Protein AF-A0A938P7U5-F1 (afdb_monomer_lite)

Secondary structure (DSSP, 8-state):
--SHHHHHHHHHHHHHHTTS-SPPP----TTT-PEEPPTT-EE--EEE-SS-EEE-SSPEEPPTT-EE----SS-TTSSTTS---

Foldseek 3Di:
DPPVVVVVVVVVVVVVVVPPDDDDDDDDDQQPDWDFDAPQDWDWDFDDPVPDTDTDPDIDGDDGRDTDHDCPPPHDPPPPPDDDD

pLDDT: mean 72.48, std 16.86, range [32.38, 95.94]

Structure (mmCIF, N/CA/C/O backbone):
data_AF-A0A938P7U5-F1
#
_entry.id   AF-A0A938P7U5-F1
#
loop_
_atom_site.group_PDB
_atom_site.id
_atom_site.type_symbol
_atom_site.label_atom_id
_atom_site.label_alt_id
_atom_site.label_comp_id
_atom_site.label_asym_id
_atom_site.label_entity_id
_atom_site.label_seq_id
_atom_site.pdbx_PDB_ins_code
_atom_site.Cartn_x
_atom_site.Cart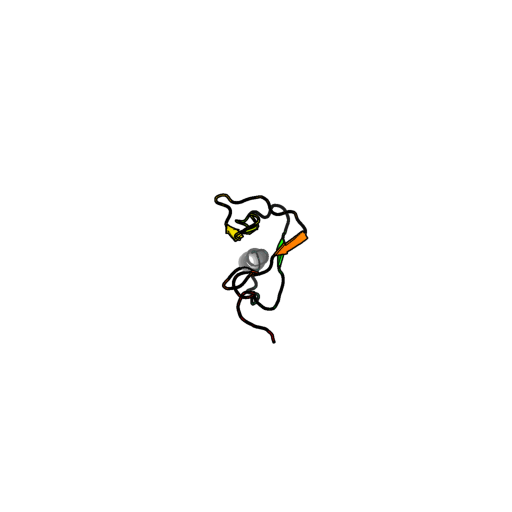n_y
_atom_site.Cartn_z
_atom_site.occupancy
_atom_site.B_iso_or_equiv
_atom_site.auth_seq_id
_atom_site.auth_comp_id
_atom_site.auth_asym_id
_atom_site.auth_atom_id
_atom_site.pdbx_PDB_model_num
ATOM 1 N N . MET A 1 1 ? -24.033 20.594 54.491 1.00 50.44 1 MET A N 1
ATOM 2 C CA . MET A 1 1 ? -22.770 20.073 53.915 1.00 50.44 1 MET A CA 1
ATOM 3 C C . MET A 1 1 ? -23.030 18.790 53.103 1.00 50.44 1 MET A C 1
ATOM 5 O O . MET A 1 1 ? -22.675 17.714 53.549 1.00 50.44 1 MET A O 1
ATOM 9 N N . ARG A 1 2 ? -23.710 18.850 51.947 1.00 56.81 2 ARG A N 1
ATOM 10 C CA . ARG A 1 2 ? -23.941 17.666 51.073 1.00 56.81 2 ARG A CA 1
ATOM 11 C C . ARG A 1 2 ? -23.775 17.954 49.572 1.00 56.81 2 ARG A C 1
ATOM 13 O O . ARG A 1 2 ? -23.690 17.024 48.788 1.00 56.81 2 ARG A O 1
ATOM 20 N N . SER A 1 3 ? -23.660 19.223 49.168 1.00 55.97 3 SER A N 1
ATOM 21 C CA . SER A 1 3 ? -23.566 19.629 47.757 1.00 55.97 3 SER A CA 1
ATOM 22 C C . SER A 1 3 ? -22.161 19.506 47.155 1.00 55.97 3 SER A C 1
ATOM 24 O O . SER A 1 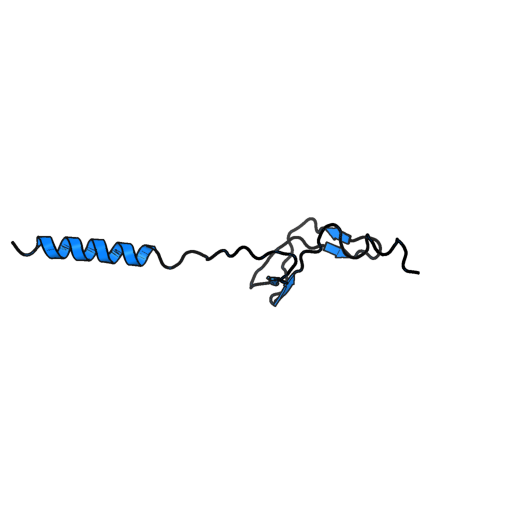3 ? -22.025 19.285 45.958 1.00 55.97 3 SER A O 1
ATOM 26 N N . LYS A 1 4 ? -21.102 19.603 47.972 1.00 55.75 4 LYS A N 1
ATOM 27 C CA . LYS A 1 4 ? -19.710 19.616 47.485 1.00 55.75 4 LYS A CA 1
ATOM 28 C C . LYS A 1 4 ? -19.215 18.240 47.022 1.00 55.75 4 LYS A C 1
ATOM 30 O O . LYS A 1 4 ? -18.314 18.169 46.204 1.00 55.75 4 LYS A O 1
ATOM 35 N N . GLN A 1 5 ? -19.816 17.157 47.519 1.00 57.91 5 GLN A N 1
ATOM 36 C CA . GLN A 1 5 ? -19.420 15.773 47.217 1.00 57.91 5 GLN A CA 1
ATOM 37 C C . GLN A 1 5 ? -19.839 15.338 45.803 1.00 57.91 5 GLN A C 1
ATOM 39 O O . GLN A 1 5 ? -19.143 14.557 45.165 1.00 57.91 5 GLN A O 1
ATOM 44 N N . TRP A 1 6 ? -20.931 15.903 45.281 1.00 56.03 6 TRP A N 1
ATOM 45 C CA . TRP A 1 6 ? -21.404 15.636 43.921 1.00 56.03 6 TRP A CA 1
ATOM 46 C C . TRP A 1 6 ? -20.532 16.284 42.840 1.00 56.03 6 TRP A C 1
ATOM 48 O O . TRP A 1 6 ? -20.372 15.720 41.763 1.00 56.03 6 TRP A O 1
ATOM 58 N N . GLN A 1 7 ? -19.910 17.431 43.133 1.00 56.19 7 GLN A N 1
ATOM 59 C CA . GLN A 1 7 ? -19.046 18.122 42.170 1.00 56.19 7 GLN A CA 1
ATOM 60 C C . GLN A 1 7 ? -17.790 17.312 41.816 1.00 56.19 7 GLN A C 1
ATOM 62 O O . GLN A 1 7 ? -17.398 17.282 40.654 1.00 56.19 7 GLN A O 1
ATOM 67 N N . TRP A 1 8 ? -17.191 16.604 42.778 1.00 57.00 8 TRP A N 1
ATOM 68 C CA . TRP A 1 8 ? -16.002 15.782 42.520 1.00 57.00 8 TRP A CA 1
ATOM 69 C C . TRP A 1 8 ? -16.315 14.531 41.692 1.00 57.00 8 TRP A C 1
ATOM 71 O O . TRP A 1 8 ? -15.514 14.144 40.844 1.00 57.00 8 TRP A O 1
ATOM 81 N N . ALA A 1 9 ? -17.496 13.935 41.885 1.00 60.34 9 ALA A N 1
ATOM 82 C CA . ALA A 1 9 ? -17.921 12.754 41.135 1.00 60.34 9 ALA A CA 1
ATOM 83 C C . ALA A 1 9 ? -18.106 13.050 39.634 1.00 60.34 9 ALA A C 1
ATOM 85 O O . ALA A 1 9 ? -17.714 12.243 38.793 1.00 60.34 9 ALA A O 1
ATOM 86 N N . VAL A 1 10 ? -18.637 14.230 39.291 1.00 61.56 10 VAL A N 1
ATOM 87 C CA . VAL A 1 10 ? -18.826 14.650 37.891 1.00 61.56 10 VAL A CA 1
ATOM 88 C C . VAL A 1 10 ? -17.484 14.889 37.190 1.00 61.56 10 VAL A C 1
ATOM 90 O O . VAL A 1 10 ? -17.302 14.470 36.048 1.00 61.56 10 VAL A O 1
ATOM 93 N N . VAL A 1 11 ? -16.517 15.503 37.880 1.00 62.31 11 VAL A N 1
ATOM 94 C CA . VAL A 1 11 ? -15.179 15.766 37.318 1.00 62.31 11 VAL A CA 1
ATOM 95 C C . VAL A 1 11 ? -14.396 14.466 37.100 1.00 62.31 11 VAL A C 1
ATOM 97 O O . VAL A 1 11 ? -13.782 14.295 36.048 1.00 62.31 11 VAL A O 1
ATOM 100 N N . ALA A 1 12 ? -14.467 13.517 38.039 1.00 61.69 12 ALA A N 1
ATOM 101 C CA . ALA A 1 12 ? -13.813 12.215 37.894 1.00 61.69 12 ALA A CA 1
ATOM 102 C C . ALA A 1 12 ? -14.415 11.373 36.749 1.00 61.69 12 ALA A C 1
ATOM 104 O O . ALA A 1 12 ? -13.678 10.720 36.011 1.00 61.69 12 ALA A O 1
ATOM 105 N N . GLY A 1 13 ? -15.738 11.427 36.552 1.00 61.66 13 GLY A N 1
ATOM 106 C CA . GLY A 1 13 ? -16.413 10.729 35.451 1.00 61.66 13 GLY A CA 1
ATOM 107 C C . GLY A 1 13 ? -16.036 11.254 34.060 1.00 61.66 13 GLY A C 1
ATOM 108 O O . GLY A 1 13 ? -15.915 10.473 33.118 1.00 61.66 13 GLY A O 1
ATOM 109 N N . ALA A 1 14 ? -15.786 12.560 33.926 1.00 60.78 14 ALA A N 1
ATOM 110 C CA . ALA A 1 14 ? -15.435 13.175 32.644 1.00 60.78 14 ALA A CA 1
ATOM 111 C C . ALA A 1 14 ? -14.031 12.782 32.138 1.00 60.78 14 ALA A C 1
ATOM 113 O O . ALA A 1 14 ? -13.826 12.662 30.930 1.00 60.78 14 ALA A O 1
ATOM 114 N N . MET A 1 15 ? -13.072 12.519 33.035 1.00 61.00 15 MET A N 1
ATOM 115 C CA . MET A 1 15 ? -11.706 12.121 32.654 1.00 61.00 15 MET A CA 1
ATOM 116 C C . MET A 1 15 ? -11.627 10.712 32.045 1.00 61.00 15 MET A C 1
ATOM 118 O O . MET A 1 15 ? -10.771 10.459 31.201 1.00 61.00 15 MET A O 1
ATOM 122 N N . LEU A 1 16 ? -12.544 9.809 32.407 1.00 61.31 16 LEU A N 1
ATOM 123 C CA . LEU A 1 16 ? -12.601 8.447 31.856 1.00 61.31 16 LEU A CA 1
ATOM 124 C C . LEU A 1 16 ? -13.111 8.410 30.404 1.00 61.31 16 LEU A C 1
ATOM 126 O O . LEU A 1 16 ? -12.794 7.482 29.663 1.00 61.31 16 LEU A O 1
ATOM 130 N N . LEU A 1 17 ? -13.861 9.428 29.971 1.00 59.09 17 LEU A N 1
ATOM 131 C CA . LEU A 1 17 ? -14.438 9.499 28.623 1.00 59.09 17 LEU A CA 1
ATOM 132 C C . LEU A 1 17 ? -13.481 10.105 27.583 1.00 59.09 17 LEU A C 1
ATOM 134 O O . LEU A 1 17 ? -13.645 9.859 26.390 1.00 59.09 17 LEU A O 1
ATOM 138 N N . ALA A 1 18 ? -12.454 10.844 28.013 1.00 60.38 18 ALA A N 1
ATOM 139 C CA . ALA A 1 18 ? -11.474 11.460 27.114 1.00 60.38 18 ALA A CA 1
ATOM 140 C C . ALA A 1 18 ? -10.370 10.491 26.628 1.00 60.38 18 ALA A C 1
ATOM 142 O O . ALA A 1 18 ? -9.592 10.847 25.747 1.00 60.38 18 ALA A O 1
ATOM 143 N N . GLY A 1 19 ? -10.287 9.272 27.182 1.00 57.72 19 GLY A N 1
ATOM 144 C CA . GLY A 1 19 ? -9.182 8.333 26.931 1.00 57.72 19 GLY A CA 1
ATOM 145 C C . GLY A 1 19 ? -9.425 7.227 25.892 1.00 57.72 19 GLY A C 1
ATOM 146 O O . GLY A 1 19 ? -8.509 6.453 25.622 1.00 57.72 19 GLY A O 1
ATOM 147 N N . CYS A 1 20 ? -10.625 7.097 25.313 1.00 61.84 20 CYS A N 1
ATOM 148 C CA . CYS A 1 20 ? -11.036 5.836 24.668 1.00 61.84 20 CYS A CA 1
ATOM 149 C C . CYS A 1 20 ? -10.953 5.732 23.133 1.00 61.84 20 CYS A C 1
ATOM 151 O O . CYS A 1 20 ? -11.265 4.661 22.617 1.00 61.84 20 CYS A O 1
ATOM 153 N N . ALA A 1 21 ? -10.546 6.748 22.366 1.00 60.38 21 ALA A N 1
ATOM 154 C CA . ALA A 1 21 ? -10.761 6.686 20.908 1.00 60.38 21 ALA A CA 1
ATOM 155 C C . ALA A 1 21 ? -9.675 7.333 20.030 1.00 60.38 21 ALA A C 1
ATOM 157 O O . ALA A 1 21 ? -9.980 7.927 19.000 1.00 60.38 21 ALA A O 1
ATOM 158 N N . GLY A 1 22 ? -8.401 7.214 20.407 1.00 66.38 22 GLY A N 1
ATOM 159 C CA . GLY A 1 22 ? -7.300 7.535 19.494 1.00 66.38 22 GLY A CA 1
ATOM 160 C C . GLY A 1 22 ? -7.043 6.398 18.491 1.00 66.38 22 GLY A C 1
ATOM 161 O O . GLY A 1 22 ? -7.229 5.230 18.849 1.00 66.38 22 GLY A O 1
ATOM 162 N N . PRO A 1 23 ? -6.603 6.688 17.251 1.00 70.06 23 PRO A N 1
ATOM 163 C CA . PRO A 1 23 ? -6.167 5.650 16.323 1.00 70.06 23 PRO A CA 1
ATOM 164 C C . PRO A 1 23 ? -5.044 4.822 16.961 1.00 70.06 23 PRO A C 1
ATOM 166 O O . PRO A 1 23 ? -4.023 5.355 17.394 1.00 70.06 23 PRO A O 1
ATOM 169 N N . ARG A 1 24 ? -5.252 3.504 17.050 1.00 72.12 24 ARG A N 1
ATOM 170 C CA . ARG A 1 24 ? -4.247 2.567 17.558 1.00 72.12 24 ARG A CA 1
ATOM 171 C C . ARG A 1 24 ? -3.248 2.282 16.443 1.00 72.12 24 ARG A C 1
ATOM 173 O O . ARG A 1 24 ? -3.625 1.755 15.402 1.00 72.12 24 ARG A O 1
ATOM 180 N N . VAL A 1 25 ? -1.988 2.636 16.669 1.00 74.38 25 VAL A N 1
ATOM 181 C CA . VAL A 1 25 ? -0.880 2.305 15.768 1.00 74.38 25 VAL A CA 1
ATOM 182 C C . VAL A 1 25 ? -0.189 1.065 16.316 1.00 74.38 25 VAL A C 1
ATOM 184 O O . VAL A 1 25 ? 0.179 1.029 17.488 1.00 74.38 25 VAL A O 1
ATOM 187 N N . VAL A 1 26 ? -0.029 0.048 15.475 1.00 74.88 26 VAL A N 1
ATOM 188 C CA . VAL A 1 26 ? 0.744 -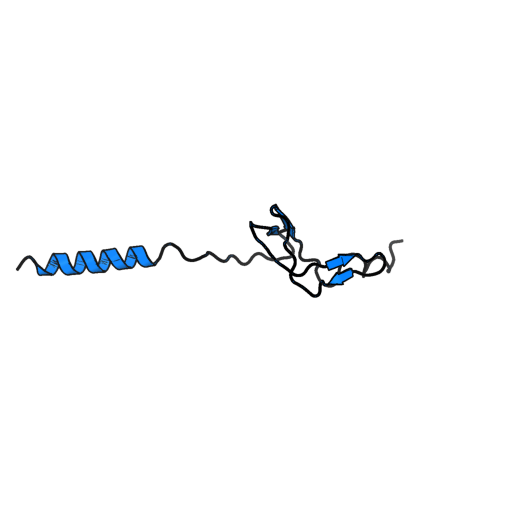1.155 15.792 1.00 74.88 26 VAL A CA 1
ATOM 189 C C . VAL A 1 26 ? 1.913 -1.201 14.824 1.00 74.88 26 VAL A C 1
ATOM 191 O O . VAL A 1 26 ? 1.719 -1.094 13.614 1.00 74.88 26 VAL A O 1
ATOM 194 N N . PHE A 1 27 ? 3.124 -1.340 15.357 1.00 74.94 27 PHE A N 1
ATOM 195 C CA . PHE A 1 27 ? 4.301 -1.605 14.543 1.00 74.94 27 PHE A CA 1
ATOM 196 C C . PHE A 1 27 ? 4.324 -3.092 14.210 1.00 74.94 27 PHE A C 1
ATOM 198 O O . PHE A 1 27 ? 4.387 -3.930 15.107 1.00 74.94 27 PHE A O 1
ATOM 205 N N . VAL A 1 28 ? 4.239 -3.403 12.922 1.00 70.88 28 VAL A N 1
ATOM 206 C CA . VAL A 1 28 ? 4.328 -4.768 12.407 1.00 70.88 28 VAL A CA 1
ATOM 207 C C . VAL A 1 28 ? 5.654 -4.879 11.656 1.00 70.88 28 VAL A C 1
ATOM 209 O O . VAL A 1 28 ? 5.904 -4.029 10.799 1.00 70.88 28 VAL A O 1
ATOM 212 N N . PRO A 1 29 ? 6.518 -5.862 11.971 1.00 70.62 29 PRO A N 1
ATOM 213 C CA . PRO A 1 29 ? 7.719 -6.120 11.186 1.00 70.62 29 PRO A CA 1
ATOM 214 C C . PRO A 1 29 ? 7.348 -6.373 9.721 1.00 70.62 29 PRO A C 1
ATOM 216 O O . PRO A 1 29 ? 6.577 -7.283 9.418 1.00 70.62 29 PRO A O 1
ATOM 219 N N . SER A 1 30 ? 7.880 -5.554 8.814 1.00 66.75 30 SER A N 1
ATOM 220 C CA . SER A 1 30 ? 7.498 -5.559 7.397 1.00 66.75 30 SER A CA 1
ATOM 221 C C . SER A 1 30 ? 7.819 -6.868 6.665 1.00 66.75 30 SER A C 1
ATOM 223 O O . SER A 1 30 ? 7.183 -7.174 5.662 1.00 66.75 30 SER A O 1
ATOM 225 N N . ALA A 1 31 ? 8.793 -7.635 7.167 1.00 66.25 31 ALA A N 1
ATOM 226 C CA . ALA A 1 31 ? 9.261 -8.880 6.559 1.00 66.25 31 ALA A CA 1
ATOM 227 C C . ALA A 1 31 ? 8.264 -10.044 6.697 1.00 66.25 31 ALA A C 1
ATOM 229 O O . ALA A 1 31 ? 8.237 -10.932 5.849 1.00 66.25 31 ALA A O 1
ATOM 230 N N . ASP A 1 32 ? 7.436 -10.030 7.744 1.00 63.88 32 ASP A N 1
ATOM 231 C CA . ASP A 1 32 ? 6.664 -11.208 8.154 1.00 63.88 32 ASP A CA 1
ATOM 232 C C . ASP A 1 32 ? 5.158 -11.070 7.895 1.00 63.88 32 ASP A C 1
ATOM 234 O O . ASP A 1 32 ? 4.401 -12.021 8.105 1.00 63.88 32 ASP A O 1
ATOM 238 N N . ALA A 1 33 ? 4.689 -9.898 7.449 1.00 68.56 33 ALA A N 1
ATOM 239 C CA . ALA A 1 33 ? 3.261 -9.654 7.280 1.00 68.56 33 ALA A CA 1
ATOM 240 C C . ALA A 1 33 ? 2.934 -8.769 6.063 1.00 68.56 33 ALA A C 1
ATOM 242 O O . ALA A 1 33 ? 3.214 -7.567 6.080 1.00 68.56 33 ALA A O 1
ATOM 243 N N . PRO A 1 34 ? 2.241 -9.312 5.041 1.00 77.00 34 PRO A N 1
ATOM 244 C CA . PRO A 1 34 ? 1.651 -8.482 4.005 1.00 77.00 34 PRO A CA 1
ATOM 245 C C . PRO A 1 34 ? 0.577 -7.582 4.620 1.00 77.00 34 PRO A C 1
ATOM 247 O O . PRO A 1 34 ? -0.329 -8.049 5.318 1.00 77.00 34 PRO A O 1
ATOM 250 N N . VAL A 1 35 ? 0.630 -6.291 4.312 1.00 84.88 35 VAL A N 1
ATOM 251 C CA . VAL A 1 35 ? -0.399 -5.329 4.7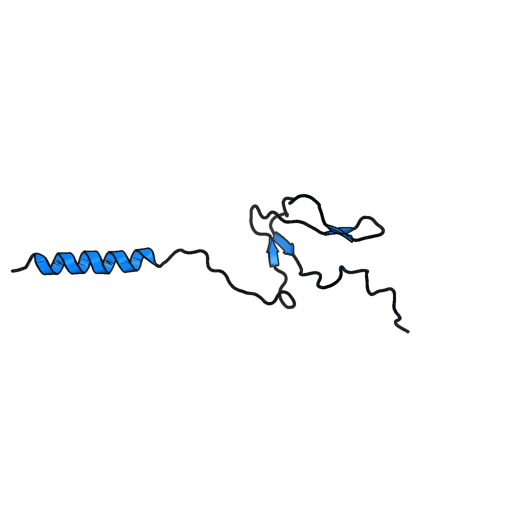20 1.00 84.88 35 VAL A CA 1
ATOM 252 C C . VAL A 1 35 ? -1.502 -5.311 3.664 1.00 84.88 35 VAL A C 1
ATOM 254 O O . VAL A 1 35 ? -1.227 -5.399 2.473 1.00 84.88 35 VAL A O 1
ATOM 257 N N . ARG A 1 36 ? -2.771 -5.184 4.065 1.00 89.50 36 ARG A N 1
ATOM 258 C CA . ARG A 1 36 ? -3.876 -4.953 3.119 1.00 89.50 36 ARG A CA 1
ATOM 259 C C . ARG A 1 36 ? -4.216 -3.471 3.030 1.00 89.50 36 ARG A C 1
ATOM 261 O O . ARG A 1 36 ? -4.329 -2.791 4.049 1.00 89.50 36 ARG A O 1
ATOM 268 N N . ALA A 1 37 ? -4.419 -2.986 1.810 1.00 92.19 37 ALA A N 1
ATOM 269 C CA . ALA A 1 37 ? -4.858 -1.626 1.554 1.00 92.19 37 ALA A CA 1
ATOM 270 C C . ALA A 1 37 ? -6.267 -1.396 2.118 1.00 92.19 37 ALA A C 1
ATOM 272 O O . ALA A 1 37 ? -7.213 -2.097 1.758 1.00 92.19 37 ALA A O 1
ATOM 273 N N . GLY A 1 38 ? -6.399 -0.412 3.005 1.00 92.56 38 GLY A N 1
ATOM 274 C CA . GLY A 1 38 ? -7.690 0.022 3.534 1.00 92.56 38 GLY A CA 1
ATOM 275 C C . GLY A 1 38 ? -8.431 0.984 2.594 1.00 92.56 38 GLY A C 1
ATOM 276 O O . GLY A 1 38 ? -7.854 1.457 1.606 1.00 92.56 38 GLY A O 1
ATOM 277 N N . PRO A 1 39 ? -9.690 1.329 2.919 1.00 95.56 39 PRO A N 1
ATOM 278 C CA . PRO A 1 39 ? -10.487 2.275 2.145 1.00 95.56 39 PRO A CA 1
ATOM 279 C C . PRO A 1 39 ? -9.772 3.618 1.946 1.00 95.56 39 PRO A C 1
ATOM 281 O O . PRO A 1 39 ? -9.253 4.212 2.892 1.00 95.56 39 PRO A O 1
ATOM 284 N N . GLY A 1 40 ? -9.748 4.113 0.706 1.00 95.06 40 GLY A N 1
ATOM 285 C CA . GLY A 1 40 ? -9.183 5.426 0.369 1.00 95.06 40 GLY A CA 1
ATOM 286 C C . GLY A 1 40 ? -7.654 5.528 0.456 1.00 95.06 40 GLY A C 1
ATOM 287 O O . GLY A 1 40 ? -7.119 6.639 0.397 1.00 95.06 40 GLY A O 1
ATOM 288 N N . MET A 1 41 ? -6.937 4.406 0.585 1.00 94.50 41 MET A N 1
ATOM 289 C CA . MET A 1 41 ? -5.479 4.409 0.674 1.00 94.50 41 MET A CA 1
ATOM 290 C C . MET A 1 41 ? -4.826 5.009 -0.583 1.00 94.50 41 MET A C 1
ATOM 292 O O . MET A 1 41 ? -5.211 4.732 -1.721 1.00 94.50 41 MET A O 1
ATOM 296 N N . ARG A 1 42 ? -3.789 5.831 -0.372 1.00 95.06 42 ARG A N 1
ATOM 297 C CA . ARG A 1 42 ? -2.968 6.412 -1.441 1.00 95.06 42 ARG A CA 1
ATOM 298 C C . ARG A 1 42 ? -1.490 6.285 -1.108 1.00 95.06 42 ARG A C 1
ATOM 300 O O . ARG A 1 42 ? -1.074 6.640 -0.007 1.00 95.06 42 ARG A O 1
ATOM 307 N N . GLY A 1 43 ? -0.690 5.870 -2.082 1.00 91.25 43 GLY A N 1
ATOM 308 C CA . GLY A 1 43 ? 0.747 5.657 -1.912 1.00 91.25 43 GLY A CA 1
ATOM 309 C C . GLY A 1 43 ? 1.511 5.865 -3.212 1.00 91.25 43 GLY A C 1
ATOM 310 O O . GLY A 1 43 ? 0.912 6.035 -4.273 1.00 91.25 43 GLY A O 1
ATOM 311 N N . ARG A 1 44 ? 2.842 5.894 -3.133 1.00 91.12 44 ARG A N 1
ATOM 312 C CA . ARG A 1 44 ? 3.671 5.692 -4.327 1.00 91.12 44 ARG A CA 1
ATOM 313 C C . ARG A 1 44 ? 3.827 4.194 -4.536 1.00 91.12 44 ARG A C 1
ATOM 315 O O . ARG A 1 44 ? 3.961 3.467 -3.556 1.00 91.12 44 ARG A O 1
ATOM 322 N N . ILE A 1 45 ? 3.795 3.760 -5.786 1.00 88.69 45 ILE A N 1
ATOM 323 C CA . ILE A 1 45 ? 3.894 2.345 -6.143 1.00 88.69 45 ILE A CA 1
ATOM 324 C C . ILE A 1 45 ? 5.067 2.138 -7.089 1.00 88.69 45 ILE A C 1
ATOM 326 O O . ILE A 1 45 ? 5.384 3.025 -7.883 1.00 88.69 45 ILE A O 1
ATOM 330 N N . TYR A 1 46 ? 5.695 0.973 -7.005 1.00 88.06 46 TYR A N 1
ATOM 331 C CA . TYR A 1 46 ? 6.605 0.521 -8.044 1.00 88.06 46 TYR A CA 1
ATOM 332 C C . TYR A 1 46 ? 5.797 -0.081 -9.193 1.00 88.06 46 TYR A C 1
ATOM 334 O O . TYR A 1 46 ? 4.878 -0.867 -8.965 1.00 88.06 46 TYR A O 1
ATOM 342 N N . VAL A 1 47 ? 6.137 0.301 -10.421 1.00 87.06 47 VAL A N 1
ATOM 343 C CA . VAL A 1 47 ? 5.534 -0.228 -11.647 1.00 87.06 47 VAL A CA 1
ATOM 344 C C . VAL A 1 47 ? 6.637 -0.844 -12.492 1.00 87.06 47 VAL A C 1
ATOM 346 O O . VAL A 1 47 ? 7.696 -0.242 -12.669 1.00 87.06 47 VAL A O 1
ATOM 349 N N . TRP A 1 48 ? 6.396 -2.050 -12.998 1.00 86.50 48 TRP A N 1
ATOM 350 C CA . TRP A 1 48 ? 7.296 -2.697 -13.941 1.00 86.50 48 TRP A CA 1
ATOM 351 C C . TRP A 1 48 ? 7.099 -2.092 -15.329 1.00 86.50 48 TRP A C 1
ATOM 353 O O . TRP A 1 48 ? 5.993 -2.131 -15.870 1.00 86.50 48 TRP A O 1
ATOM 363 N N . THR A 1 49 ? 8.161 -1.540 -15.911 1.00 88.06 49 THR A N 1
ATOM 364 C CA . THR A 1 49 ? 8.131 -0.926 -17.252 1.00 88.06 49 THR A CA 1
ATOM 365 C C . THR A 1 49 ? 8.467 -1.908 -18.375 1.00 88.06 49 THR A C 1
ATOM 367 O O . THR A 1 49 ? 8.490 -1.526 -19.541 1.00 88.06 49 THR A O 1
ATOM 370 N N . GLY A 1 50 ? 8.743 -3.173 -18.043 1.00 87.25 50 GLY A N 1
ATOM 371 C CA . GLY A 1 50 ? 9.272 -4.171 -18.978 1.00 87.25 50 GLY A CA 1
ATOM 372 C C . GLY A 1 50 ? 10.781 -4.384 -18.846 1.00 87.25 50 GLY A C 1
ATOM 373 O O . GLY A 1 50 ? 11.259 -5.467 -19.164 1.00 87.25 50 GLY A O 1
ATOM 374 N N . ALA A 1 51 ? 11.512 -3.389 -18.336 1.00 90.00 51 ALA A N 1
ATOM 375 C CA . ALA A 1 51 ? 12.961 -3.457 -18.132 1.00 90.00 51 ALA A CA 1
ATOM 376 C C . ALA A 1 51 ? 13.371 -3.154 -16.687 1.00 90.00 51 ALA A C 1
ATOM 378 O O . ALA A 1 51 ? 14.318 -3.745 -16.170 1.00 90.00 51 ALA A O 1
ATOM 379 N N . THR A 1 52 ? 12.675 -2.225 -16.033 1.00 86.19 52 THR A N 1
ATOM 380 C CA . THR A 1 52 ? 13.011 -1.773 -14.684 1.00 86.19 52 THR A CA 1
ATOM 381 C C . THR A 1 52 ? 11.756 -1.569 -13.849 1.00 86.19 52 THR A C 1
ATOM 383 O O . THR A 1 52 ? 10.666 -1.285 -14.348 1.00 86.19 52 THR A O 1
ATOM 386 N N . TRP A 1 53 ? 11.917 -1.705 -12.535 1.00 85.81 53 TRP A N 1
ATOM 387 C CA . TRP A 1 53 ? 10.936 -1.206 -11.584 1.00 85.81 53 TRP A CA 1
ATOM 388 C C . TRP A 1 53 ? 11.157 0.288 -11.381 1.00 85.81 53 TRP A C 1
ATOM 390 O O . TRP A 1 53 ? 12.225 0.707 -10.926 1.00 85.81 53 TRP A O 1
ATOM 400 N N . GLU A 1 54 ? 10.138 1.084 -11.681 1.00 90.44 54 GLU A N 1
ATOM 401 C CA . GLU A 1 54 ? 10.156 2.530 -11.480 1.00 90.44 54 GLU A CA 1
ATOM 402 C C . GLU A 1 54 ? 9.158 2.938 -10.400 1.00 90.44 54 GLU A C 1
ATOM 404 O O . GLU A 1 54 ? 8.014 2.483 -10.381 1.00 90.44 54 GLU A O 1
ATOM 409 N N . LEU A 1 55 ? 9.587 3.816 -9.491 1.00 90.81 55 LEU A N 1
ATOM 410 C CA . LEU A 1 55 ? 8.705 4.374 -8.473 1.00 90.81 55 LEU A CA 1
ATOM 411 C C . LEU A 1 55 ? 7.843 5.485 -9.079 1.00 90.81 55 LEU A C 1
ATOM 413 O O . LEU A 1 55 ? 8.355 6.421 -9.700 1.00 90.81 55 LEU A O 1
ATOM 417 N N . SER A 1 56 ? 6.534 5.440 -8.837 1.00 90.94 56 SER A N 1
ATOM 418 C CA . SER A 1 56 ? 5.619 6.475 -9.308 1.00 90.94 56 SER A CA 1
ATOM 419 C C . SER A 1 56 ? 5.984 7.854 -8.739 1.00 90.94 56 SER A C 1
ATOM 421 O O . SER A 1 56 ? 6.224 8.024 -7.540 1.00 90.94 56 SER A O 1
ATOM 423 N N . ARG A 1 57 ? 5.968 8.890 -9.590 1.00 93.25 57 ARG A N 1
ATOM 424 C CA . ARG A 1 57 ? 6.221 10.278 -9.147 1.00 93.25 57 ARG A CA 1
ATOM 425 C C . ARG A 1 57 ? 5.151 10.753 -8.160 1.00 93.25 57 ARG A C 1
ATOM 427 O O . ARG A 1 57 ? 5.448 11.322 -7.105 1.00 93.25 57 ARG A O 1
ATOM 434 N N . ASN A 1 58 ? 3.896 10.465 -8.497 1.00 95.62 58 ASN A N 1
ATOM 435 C CA . ASN A 1 58 ? 2.720 10.883 -7.745 1.00 95.62 58 ASN A CA 1
ATOM 436 C C . ASN A 1 5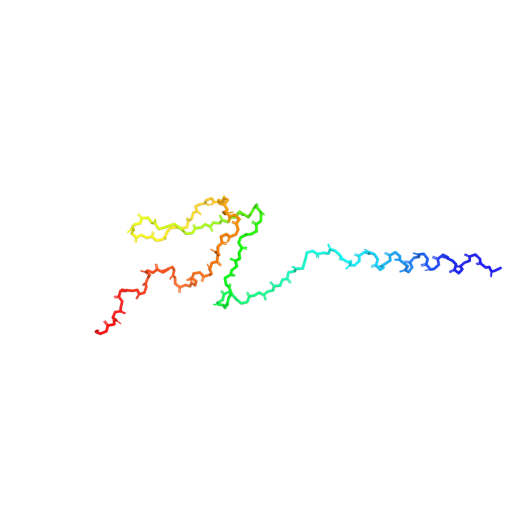8 ? 2.190 9.760 -6.853 1.00 95.62 58 ASN A C 1
ATOM 438 O O . ASN A 1 58 ? 2.395 8.576 -7.128 1.00 95.62 58 ASN A O 1
ATOM 442 N N . ARG A 1 59 ? 1.462 10.150 -5.799 1.00 94.94 59 ARG A N 1
ATOM 443 C CA . ARG A 1 59 ? 0.673 9.212 -4.998 1.00 94.94 59 ARG A CA 1
ATOM 444 C C . ARG A 1 59 ? -0.588 8.821 -5.760 1.00 94.94 59 ARG A C 1
ATOM 446 O O . ARG A 1 59 ? -1.433 9.676 -6.053 1.00 94.94 59 ARG A O 1
ATOM 453 N N . VAL A 1 60 ? -0.728 7.536 -6.030 1.00 94.75 60 VAL A N 1
ATOM 454 C CA . VAL A 1 60 ? -1.871 6.962 -6.736 1.00 94.75 60 VAL A CA 1
ATOM 455 C C . VAL A 1 60 ? -2.847 6.332 -5.739 1.00 94.75 60 VAL A C 1
ATOM 457 O O . VAL A 1 60 ? -2.429 5.954 -4.640 1.00 94.75 60 VAL A O 1
ATOM 460 N N . PRO A 1 61 ? -4.148 6.269 -6.067 1.00 95.94 61 PRO A N 1
ATOM 461 C CA . PRO A 1 61 ? -5.084 5.451 -5.306 1.00 95.94 61 PRO A CA 1
ATOM 462 C C . PRO A 1 61 ? -4.672 3.978 -5.383 1.00 95.94 61 PRO A C 1
ATOM 464 O O . PRO A 1 61 ? -4.381 3.473 -6.467 1.00 95.94 61 PRO A O 1
ATOM 467 N N . VAL A 1 62 ? -4.647 3.308 -4.232 1.00 93.12 62 VAL A N 1
ATOM 468 C CA . VAL A 1 62 ? -4.426 1.861 -4.142 1.00 93.12 62 VAL A CA 1
ATOM 469 C C . VAL A 1 62 ? -5.795 1.199 -3.980 1.00 93.12 62 VAL A C 1
ATOM 471 O O . VAL A 1 62 ? -6.539 1.608 -3.086 1.00 93.12 62 VAL A O 1
ATOM 474 N N . PRO A 1 63 ? -6.161 0.221 -4.829 1.00 93.31 63 PRO A N 1
ATOM 475 C CA . PRO A 1 63 ? -7.427 -0.489 -4.691 1.00 93.31 63 PRO A CA 1
ATOM 476 C C . PRO A 1 63 ? -7.583 -1.106 -3.299 1.00 93.31 63 PRO A C 1
ATOM 478 O O . PRO A 1 63 ? -6.651 -1.715 -2.772 1.00 93.31 63 PRO A O 1
ATOM 481 N N . GLU A 1 64 ? -8.771 -0.960 -2.715 1.00 94.69 64 GLU A N 1
ATOM 482 C CA . GLU A 1 64 ? -9.081 -1.543 -1.412 1.00 94.69 64 GLU A CA 1
ATOM 483 C C . GLU A 1 64 ? -8.895 -3.067 -1.434 1.00 94.69 64 GLU A C 1
ATOM 485 O O . GLU A 1 64 ? -9.230 -3.746 -2.407 1.00 94.69 64 GLU A O 1
ATOM 490 N N . GLY A 1 65 ? -8.324 -3.608 -0.359 1.00 92.38 65 GLY A N 1
ATOM 491 C CA . GLY A 1 65 ? -8.069 -5.036 -0.199 1.00 92.38 65 GLY A CA 1
ATOM 492 C C . GLY A 1 65 ? -6.826 -5.558 -0.922 1.00 92.38 65 GLY A C 1
ATOM 493 O O . GLY A 1 65 ? -6.478 -6.721 -0.704 1.00 92.38 65 GLY A O 1
ATOM 494 N N . MET A 1 66 ? -6.139 -4.733 -1.723 1.00 90.38 66 MET A N 1
ATOM 495 C CA . MET A 1 66 ? -4.875 -5.096 -2.368 1.00 90.38 66 MET A CA 1
ATOM 496 C C . MET A 1 66 ? -3.794 -5.392 -1.324 1.00 90.38 66 MET A C 1
ATOM 498 O O . MET A 1 66 ? -3.661 -4.675 -0.332 1.00 90.38 66 MET A O 1
ATOM 502 N N . TYR A 1 67 ? -3.013 -6.445 -1.557 1.00 87.69 67 TYR A N 1
ATOM 503 C CA . TYR A 1 67 ? -1.864 -6.763 -0.720 1.00 87.69 67 TYR A CA 1
ATOM 504 C C . TYR A 1 67 ? -0.679 -5.862 -1.056 1.00 87.69 67 TYR A C 1
ATOM 506 O O . TYR A 1 67 ? -0.323 -5.678 -2.218 1.00 87.69 67 TYR A O 1
ATOM 514 N N . ILE A 1 68 ? -0.073 -5.321 -0.010 1.00 85.06 68 ILE A N 1
ATOM 515 C CA . ILE A 1 68 ? 1.117 -4.491 -0.039 1.00 85.06 68 ILE A CA 1
ATOM 516 C C . ILE A 1 68 ? 2.200 -5.274 0.682 1.00 85.06 68 ILE A C 1
ATOM 518 O O . ILE A 1 68 ? 2.034 -5.688 1.831 1.00 85.06 68 ILE A O 1
ATOM 522 N N . TRP A 1 69 ? 3.299 -5.474 -0.025 1.00 77.06 69 TRP A N 1
ATOM 523 C CA . TRP A 1 69 ? 4.475 -6.154 0.479 1.00 77.06 69 TRP A CA 1
ATOM 524 C C . TRP A 1 69 ? 5.622 -5.153 0.555 1.00 77.06 69 TRP A C 1
ATOM 526 O O . TRP A 1 69 ? 5.764 -4.305 -0.333 1.00 77.06 69 TRP A O 1
ATOM 536 N N . ASP A 1 70 ? 6.429 -5.241 1.606 1.00 72.62 70 ASP A N 1
ATOM 537 C CA . ASP A 1 70 ? 7.711 -4.554 1.629 1.00 72.62 70 ASP A CA 1
ATOM 538 C C . ASP A 1 70 ? 8.650 -5.299 0.687 1.00 72.62 70 ASP A C 1
ATOM 540 O O . ASP A 1 70 ? 9.109 -6.397 0.984 1.00 72.62 70 A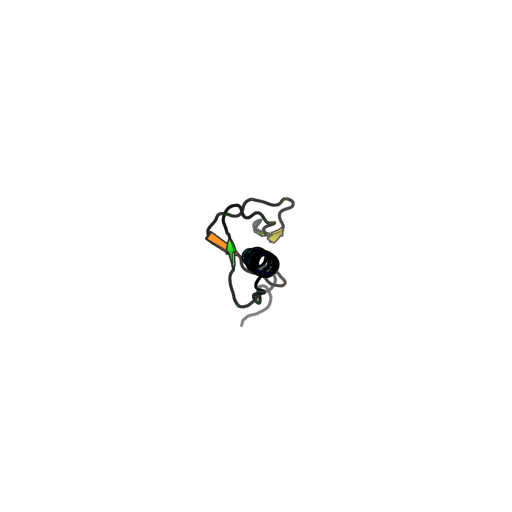SP A O 1
ATOM 544 N N . ALA A 1 71 ? 8.883 -4.728 -0.493 1.00 63.69 71 ALA A N 1
ATOM 545 C CA . ALA A 1 71 ? 9.729 -5.333 -1.514 1.00 63.69 71 ALA A CA 1
ATOM 546 C C . ALA A 1 71 ? 11.175 -5.582 -1.039 1.00 63.69 71 ALA A C 1
ATOM 548 O O . ALA A 1 71 ? 11.924 -6.222 -1.773 1.00 63.69 71 ALA A O 1
ATOM 549 N N . GLY A 1 72 ? 11.558 -5.091 0.149 1.00 64.31 72 GLY A N 1
ATOM 550 C CA . GLY A 1 72 ? 12.933 -5.098 0.618 1.00 64.31 72 GLY A CA 1
ATOM 551 C C . GLY A 1 72 ? 13.830 -4.244 -0.281 1.00 64.31 72 GLY A C 1
ATOM 552 O O . GLY A 1 72 ? 13.385 -3.605 -1.241 1.00 64.31 72 GLY A O 1
ATOM 553 N N . ASP A 1 73 ? 15.120 -4.228 0.033 1.00 53.00 73 ASP A N 1
ATOM 554 C CA . ASP A 1 73 ? 16.146 -3.766 -0.899 1.00 53.00 73 ASP A CA 1
ATOM 555 C C . ASP A 1 73 ? 16.636 -4.959 -1.744 1.00 53.00 73 ASP A C 1
ATOM 557 O O . ASP A 1 73 ? 17.088 -5.933 -1.148 1.00 53.00 73 ASP A O 1
ATOM 561 N N . PRO A 1 74 ? 16.611 -4.926 -3.091 1.00 58.41 74 PRO A N 1
ATOM 562 C CA . PRO A 1 74 ? 15.766 -4.136 -3.973 1.00 58.41 74 PRO A CA 1
ATOM 563 C C . PRO A 1 74 ? 14.744 -4.996 -4.745 1.00 58.41 74 PRO A C 1
ATOM 565 O O . PRO A 1 74 ? 14.920 -6.191 -4.935 1.00 58.41 74 PRO A O 1
ATOM 568 N N . ALA A 1 75 ? 13.710 -4.324 -5.269 1.00 54.66 75 ALA A N 1
ATOM 569 C CA . ALA A 1 75 ? 12.607 -4.841 -6.092 1.00 54.66 75 ALA A CA 1
ATOM 570 C C . ALA A 1 75 ? 12.855 -6.182 -6.837 1.00 54.66 75 ALA A C 1
ATOM 572 O O . ALA A 1 75 ? 13.888 -6.332 -7.502 1.00 54.66 75 ALA A O 1
ATOM 573 N N . PRO A 1 76 ? 11.875 -7.114 -6.827 1.00 54.88 76 PRO A N 1
ATOM 574 C CA . PRO A 1 76 ? 12.023 -8.458 -7.386 1.00 54.88 76 PRO A CA 1
ATOM 575 C C . PRO A 1 76 ? 12.464 -8.391 -8.852 1.00 54.88 76 PRO A C 1
ATOM 577 O O . PRO A 1 76 ? 11.715 -7.945 -9.721 1.00 54.88 76 PRO A O 1
ATOM 580 N N . GLY A 1 77 ? 13.718 -8.775 -9.103 1.00 53.16 77 GLY A N 1
ATOM 581 C CA . GLY A 1 77 ? 14.381 -8.643 -10.404 1.00 53.16 77 GLY A CA 1
ATOM 582 C C . GLY A 1 77 ? 15.792 -8.042 -10.365 1.00 53.16 77 GLY A C 1
ATOM 583 O O . GLY A 1 77 ? 16.446 -8.029 -11.403 1.00 53.16 77 GLY A O 1
ATOM 584 N N . ARG A 1 78 ? 16.300 -7.572 -9.213 1.00 53.38 78 ARG A N 1
ATOM 585 C CA . ARG A 1 78 ? 17.716 -7.153 -9.093 1.00 53.38 78 ARG A CA 1
ATOM 586 C C . ARG A 1 78 ? 18.700 -8.288 -8.759 1.00 53.38 78 ARG A C 1
ATOM 588 O O . ARG A 1 78 ? 19.883 -8.121 -9.022 1.00 53.38 78 ARG A O 1
ATOM 595 N N . GLU A 1 79 ? 18.231 -9.438 -8.267 1.00 49.78 79 GLU A N 1
ATOM 596 C CA . GLU A 1 79 ? 19.103 -10.552 -7.833 1.00 49.78 79 GLU A CA 1
ATOM 597 C C . GLU A 1 79 ? 19.020 -11.829 -8.692 1.00 49.78 79 GLU A C 1
ATOM 599 O O . GLU A 1 79 ? 19.871 -12.700 -8.570 1.00 49.78 79 GLU A O 1
ATOM 604 N N . GLN A 1 80 ? 18.082 -11.948 -9.640 1.00 48.94 80 GLN A N 1
ATOM 605 C CA . GLN A 1 80 ? 17.962 -13.151 -10.497 1.00 48.94 80 GLN A CA 1
ATOM 606 C C . GLN A 1 80 ? 18.958 -13.184 -11.680 1.00 48.94 80 GLN A C 1
ATOM 608 O O . GLN A 1 80 ? 18.720 -13.852 -12.682 1.00 48.94 80 GLN A O 1
ATOM 613 N N . GLY A 1 81 ? 20.068 -12.445 -11.574 1.00 44.66 81 GLY A N 1
ATOM 614 C CA . GLY A 1 81 ? 21.181 -12.439 -12.531 1.00 44.66 81 GLY A CA 1
ATOM 615 C C . GLY A 1 81 ? 22.469 -13.078 -12.003 1.00 44.66 81 GLY A C 1
ATOM 616 O O . GLY A 1 81 ? 23.469 -13.069 -12.714 1.00 44.66 81 GLY A O 1
ATOM 617 N N . ALA A 1 82 ? 22.467 -13.618 -10.782 1.00 43.34 82 ALA A N 1
ATOM 618 C CA . ALA A 1 82 ? 23.592 -14.362 -10.228 1.00 43.34 82 ALA A CA 1
ATOM 619 C C . ALA A 1 82 ? 23.132 -15.771 -9.832 1.00 43.34 82 ALA A C 1
ATOM 621 O O . ALA A 1 82 ? 22.573 -15.980 -8.764 1.00 43.34 82 ALA A O 1
ATOM 622 N N . GLU A 1 83 ? 23.365 -16.698 -10.761 1.00 45.75 83 GLU A N 1
ATOM 623 C CA . GLU A 1 83 ? 23.762 -18.086 -10.508 1.00 45.75 83 GLU A CA 1
ATOM 624 C C . GLU A 1 83 ? 22.868 -18.929 -9.576 1.00 45.75 83 GLU A C 1
ATOM 626 O O . GLU A 1 83 ? 22.964 -18.886 -8.351 1.00 45.75 83 GLU A O 1
ATOM 631 N N . GLN A 1 84 ? 22.071 -19.813 -10.178 1.00 32.38 84 GLN A N 1
ATOM 632 C CA . GLN A 1 84 ? 21.779 -21.121 -9.589 1.00 32.38 84 GLN A CA 1
ATOM 633 C C . GLN A 1 84 ? 22.096 -22.211 -10.631 1.00 32.38 84 GLN A C 1
ATOM 635 O O . GLN A 1 84 ? 21.888 -21.957 -11.818 1.00 32.38 84 GLN A O 1
ATOM 640 N N . PRO A 1 85 ? 22.676 -23.343 -10.184 1.00 45.34 85 PRO A N 1
ATOM 641 C CA . PRO A 1 85 ? 23.556 -24.232 -10.958 1.00 45.34 85 PRO A CA 1
ATOM 642 C C . PRO A 1 85 ? 22.899 -25.003 -12.106 1.00 45.34 85 PRO A C 1
ATOM 644 O O . PRO A 1 85 ? 21.681 -25.279 -12.030 1.00 45.34 85 PRO A O 1
#

Radius of gyration: 24.98 Å; chains: 1; bounding box: 48×44×73 Å

Sequence (85 aa):
MRSKQWQWAVVAGAMLLAGCAGPRVVFVPSADAPVRAGPGMRGRIYVWTGATWELSRNRVPVPEGMYIWDAGDPAPGREQGAEQP